Protein AF-A0A5D6W8F8-F1 (afdb_monomer_lite)

Foldseek 3Di:
DVVVVVVVCVVVVVVVVVVVVVVVQVCCVAVNQFDQDDLCVVDPQLQQKWWADLVVLWIFGDDNGGTDTDHRPPDPPDQPDPPCVDPLNVLVCVLVHPPWAWRAWDAAPVRQKIWTKTWDAPVNPPDPQWTKIFTWIAGPPPRDIDTPGIGTNRDTYMDGD

Sequence (161 aa):
MKWLQRFLLLVGGSAGAVLLVSVMYFLLFILGNADFSQAYRNIDNYEGITFINTYKHKAYKRTFWGLQEVEYPGVSLDRHELDQSDEAYELVKEKEGDAAWITCFTTSPDGKYVLYAEAISISKGASTDDDHIYYRVLNTQDGSVTTIYDGPYKCFWATWQ

pLDDT: mean 89.0, std 8.96, range [55.44, 98.31]

Structure (mmCIF, N/CA/C/O backbone):
data_AF-A0A5D6W8F8-F1
#
_entry.id   AF-A0A5D6W8F8-F1
#
loop_
_atom_site.group_PDB
_atom_site.id
_atom_site.type_symbol
_atom_site.label_atom_id
_atom_site.label_alt_id
_atom_site.label_comp_id
_atom_site.label_asym_id
_atom_site.label_entity_id
_atom_site.label_seq_id
_atom_site.pdbx_PDB_ins_code
_atom_site.Cartn_x
_atom_site.Cartn_y
_atom_site.Cartn_z
_atom_site.occupancy
_atom_site.B_iso_or_equiv
_atom_site.auth_seq_id
_atom_site.auth_comp_id
_atom_site.auth_asym_id
_atom_site.auth_atom_id
_atom_site.pdbx_PDB_model_num
ATOM 1 N N . MET A 1 1 ? 50.322 -16.925 -3.391 1.00 64.00 1 MET A N 1
ATOM 2 C CA . MET A 1 1 ? 49.852 -15.833 -4.283 1.00 64.00 1 MET A CA 1
ATOM 3 C C . MET A 1 1 ? 48.633 -16.205 -5.137 1.00 64.00 1 MET A C 1
ATOM 5 O O . MET A 1 1 ? 47.648 -15.489 -5.053 1.00 64.00 1 MET A O 1
ATOM 9 N N . LYS A 1 2 ? 48.612 -17.321 -5.891 1.00 79.00 2 LYS A N 1
ATOM 10 C CA . LYS A 1 2 ? 47.459 -17.697 -6.754 1.00 79.00 2 LYS A CA 1
ATOM 11 C C . LYS A 1 2 ? 46.115 -17.872 -6.020 1.00 79.00 2 LYS A C 1
ATOM 13 O O . LYS A 1 2 ? 45.070 -17.555 -6.574 1.00 79.00 2 LYS A O 1
ATOM 18 N N . TRP A 1 3 ? 46.134 -18.358 -4.778 1.00 77.25 3 TRP A N 1
ATOM 19 C CA . TRP A 1 3 ? 44.924 -18.522 -3.959 1.00 77.25 3 TRP A CA 1
ATOM 20 C C . TRP A 1 3 ? 44.303 -17.179 -3.536 1.00 77.25 3 TRP A C 1
ATOM 22 O O . TRP A 1 3 ? 43.091 -17.023 -3.628 1.00 77.25 3 TRP A O 1
ATOM 32 N N . LEU A 1 4 ? 45.128 -16.179 -3.202 1.00 77.06 4 LEU A N 1
ATOM 33 C CA . LEU A 1 4 ? 44.668 -14.827 -2.862 1.00 77.06 4 LEU A CA 1
ATOM 34 C C . LEU A 1 4 ? 44.000 -14.139 -4.065 1.00 77.06 4 LEU A C 1
ATOM 36 O O . LEU A 1 4 ? 42.951 -13.527 -3.923 1.00 77.06 4 LEU A O 1
ATOM 40 N N . GLN A 1 5 ? 44.558 -14.305 -5.267 1.00 79.56 5 GLN A N 1
ATOM 41 C CA . GLN A 1 5 ? 43.970 -13.777 -6.503 1.00 79.56 5 GLN A CA 1
ATOM 42 C C . GLN A 1 5 ? 42.610 -14.421 -6.822 1.00 79.56 5 GLN A C 1
ATOM 44 O O . GLN A 1 5 ? 41.671 -13.722 -7.190 1.00 79.56 5 GLN A O 1
ATOM 49 N N . ARG A 1 6 ? 42.480 -15.745 -6.652 1.00 83.19 6 ARG A N 1
ATOM 50 C CA . ARG A 1 6 ? 41.200 -16.456 -6.826 1.00 83.19 6 ARG A CA 1
ATOM 51 C C . ARG A 1 6 ? 40.161 -16.023 -5.792 1.00 83.19 6 ARG A C 1
ATOM 53 O O . ARG A 1 6 ? 39.002 -15.853 -6.146 1.00 83.19 6 ARG A O 1
ATOM 60 N N . PHE A 1 7 ? 40.583 -15.812 -4.546 1.00 78.31 7 PHE A N 1
ATOM 61 C CA . PHE A 1 7 ? 39.720 -15.311 -3.481 1.00 78.31 7 PHE A CA 1
ATOM 62 C C . PHE A 1 7 ? 39.226 -13.886 -3.772 1.00 78.31 7 PHE A C 1
ATOM 64 O O . PHE A 1 7 ? 38.027 -13.639 -3.725 1.00 78.31 7 PHE A O 1
ATOM 71 N N . LEU A 1 8 ? 40.117 -12.972 -4.171 1.00 77.12 8 LEU A N 1
ATOM 72 C CA . LEU A 1 8 ? 39.755 -11.595 -4.528 1.00 77.12 8 LEU A CA 1
ATOM 73 C C . LEU A 1 8 ? 38.820 -11.523 -5.745 1.00 77.12 8 LEU A C 1
ATOM 75 O O . LEU A 1 8 ? 37.883 -10.731 -5.738 1.00 77.12 8 LEU A O 1
ATOM 79 N N . LEU A 1 9 ? 39.027 -12.367 -6.761 1.00 78.19 9 LEU A N 1
ATOM 80 C CA . LEU A 1 9 ? 38.120 -12.466 -7.912 1.00 78.19 9 LEU A CA 1
ATOM 81 C C . LEU A 1 9 ? 36.739 -13.004 -7.521 1.00 78.19 9 LEU A C 1
ATOM 83 O O . LEU A 1 9 ? 35.738 -12.532 -8.048 1.00 78.19 9 LEU A O 1
ATOM 87 N N . LEU A 1 10 ? 36.672 -13.963 -6.595 1.00 81.88 10 LEU A N 1
ATOM 88 C CA . LEU A 1 10 ? 35.407 -14.515 -6.115 1.00 81.88 10 LEU A CA 1
ATOM 89 C C . LEU A 1 10 ? 34.635 -13.497 -5.270 1.00 81.88 10 LEU A C 1
ATOM 91 O O . LEU A 1 10 ? 33.449 -13.290 -5.507 1.00 81.88 10 LEU A O 1
ATOM 95 N N . VAL A 1 11 ? 35.316 -12.804 -4.352 1.00 80.56 11 VAL A N 1
ATOM 96 C CA . VAL A 1 11 ? 34.720 -11.730 -3.543 1.00 80.56 11 VAL A CA 1
ATOM 97 C C . VAL A 1 11 ? 34.268 -10.572 -4.437 1.00 80.56 11 VAL A C 1
ATOM 99 O O . VAL A 1 11 ? 33.113 -10.156 -4.356 1.00 80.56 11 VAL A O 1
ATOM 102 N N . GLY A 1 12 ? 35.122 -10.107 -5.352 1.00 80.25 12 GLY A N 1
ATOM 103 C CA . GLY A 1 12 ? 34.769 -9.066 -6.321 1.00 80.25 12 GLY A CA 1
ATOM 104 C C . GLY A 1 12 ? 33.612 -9.477 -7.237 1.00 80.25 12 GLY A C 1
ATOM 105 O O . GLY A 1 12 ? 32.702 -8.686 -7.469 1.00 80.25 12 GLY A O 1
ATOM 106 N N . GLY A 1 13 ? 33.592 -10.735 -7.685 1.00 85.00 13 GLY A N 1
ATOM 107 C CA . GLY A 1 13 ? 32.495 -11.304 -8.468 1.00 85.00 13 GLY A CA 1
ATOM 108 C C . GLY A 1 13 ? 31.178 -11.347 -7.692 1.00 85.00 13 GLY A C 1
ATOM 109 O O . GLY A 1 13 ? 30.151 -10.921 -8.213 1.00 85.00 13 GLY A O 1
ATOM 110 N N . SER A 1 14 ? 31.203 -11.787 -6.429 1.00 86.88 14 SER A N 1
ATOM 111 C CA . SER A 1 14 ? 30.013 -11.793 -5.568 1.00 86.88 14 SER A CA 1
ATOM 112 C C . SER A 1 14 ? 29.495 -10.386 -5.272 1.00 86.88 14 SER A C 1
ATOM 114 O O . SER A 1 14 ? 28.293 -10.157 -5.360 1.00 86.88 14 SER A O 1
ATOM 116 N N . ALA A 1 15 ? 30.382 -9.422 -5.007 1.00 88.50 15 ALA A N 1
ATOM 117 C CA . ALA A 1 15 ? 29.995 -8.032 -4.790 1.00 88.50 15 ALA A CA 1
ATOM 118 C C . ALA A 1 15 ? 29.365 -7.420 -6.052 1.00 88.50 15 ALA A C 1
ATOM 120 O O . ALA A 1 15 ? 28.332 -6.758 -5.967 1.00 88.50 15 ALA A O 1
ATOM 121 N N . GLY A 1 16 ? 29.938 -7.698 -7.229 1.00 91.12 16 GLY A N 1
ATOM 122 C CA . GLY A 1 16 ? 29.370 -7.285 -8.512 1.00 91.12 16 GLY A CA 1
ATOM 123 C C . GLY A 1 16 ? 27.991 -7.896 -8.772 1.00 91.12 16 GLY A C 1
ATOM 124 O O . GLY A 1 16 ? 27.076 -7.187 -9.182 1.00 91.12 16 GLY A O 1
ATOM 125 N N . ALA A 1 17 ? 27.809 -9.185 -8.475 1.00 92.56 17 ALA A N 1
ATOM 126 C CA . ALA A 1 17 ? 26.518 -9.856 -8.615 1.00 92.56 17 ALA A CA 1
ATOM 127 C C . ALA A 1 17 ? 25.454 -9.269 -7.674 1.00 92.56 17 ALA A C 1
ATOM 129 O O . ALA A 1 17 ? 24.343 -8.990 -8.117 1.00 92.56 17 ALA A O 1
ATOM 130 N N . VAL A 1 18 ? 25.798 -9.024 -6.404 1.00 93.56 18 VAL A N 1
ATOM 131 C CA . VAL A 1 18 ? 24.891 -8.377 -5.441 1.00 93.56 18 VAL A CA 1
ATOM 132 C C . VAL A 1 18 ? 24.496 -6.988 -5.930 1.00 93.56 18 VAL A C 1
ATOM 134 O O . VAL A 1 18 ? 23.314 -6.666 -5.933 1.00 93.56 18 VAL A O 1
ATOM 137 N N . LEU A 1 19 ? 25.451 -6.184 -6.406 1.00 93.12 19 LEU A N 1
ATOM 138 C CA . LEU A 1 19 ? 25.158 -4.849 -6.924 1.00 93.12 19 LEU A CA 1
ATOM 139 C C . LEU A 1 19 ? 24.223 -4.898 -8.141 1.00 93.12 19 LEU A C 1
ATOM 141 O O . LEU A 1 19 ? 23.260 -4.138 -8.195 1.00 93.12 19 LEU A O 1
ATOM 145 N N . LEU A 1 20 ? 24.458 -5.814 -9.083 1.00 94.19 20 LEU A N 1
ATOM 146 C CA . LEU A 1 20 ? 23.585 -5.996 -10.246 1.00 94.19 20 LEU A CA 1
ATOM 147 C C . LEU A 1 20 ? 22.166 -6.405 -9.842 1.00 94.19 20 LEU A C 1
ATOM 149 O O . LEU A 1 20 ? 21.203 -5.831 -10.347 1.00 94.19 20 LEU A O 1
ATOM 153 N N . VAL A 1 21 ? 22.028 -7.353 -8.912 1.00 92.12 21 VAL A N 1
ATOM 154 C CA . VAL A 1 21 ? 20.720 -7.783 -8.398 1.00 92.12 21 VAL A CA 1
ATOM 155 C C . VAL A 1 21 ? 20.016 -6.635 -7.675 1.00 92.12 21 VAL A C 1
ATOM 157 O O . VAL A 1 21 ? 18.833 -6.416 -7.917 1.00 92.12 21 VAL A O 1
ATOM 160 N N . SER A 1 22 ? 20.728 -5.858 -6.858 1.00 90.25 22 SER A N 1
ATOM 161 C CA . SER A 1 22 ? 20.166 -4.705 -6.146 1.00 90.25 22 SER A CA 1
ATOM 162 C C . SER A 1 22 ? 19.705 -3.597 -7.093 1.00 90.25 22 SER A C 1
ATOM 164 O O . SER A 1 22 ? 18.619 -3.054 -6.909 1.00 90.25 22 SER A O 1
ATOM 166 N N . VAL A 1 23 ? 20.484 -3.278 -8.133 1.00 92.94 23 VAL A N 1
ATOM 167 C CA . VAL A 1 23 ? 20.088 -2.293 -9.155 1.00 92.94 23 VAL A CA 1
ATOM 168 C C . VAL A 1 23 ? 18.884 -2.796 -9.944 1.00 92.94 23 VAL A C 1
ATOM 170 O O . VAL A 1 23 ? 17.935 -2.047 -10.158 1.00 92.94 23 VAL A O 1
ATOM 173 N N . MET A 1 24 ? 18.883 -4.070 -10.341 1.00 92.38 24 MET A N 1
ATOM 174 C CA . MET A 1 24 ? 17.750 -4.672 -11.042 1.00 92.38 24 MET A CA 1
ATOM 175 C C . MET A 1 24 ? 16.485 -4.654 -10.178 1.00 92.38 24 MET A C 1
ATOM 177 O O . MET A 1 24 ? 15.424 -4.273 -10.665 1.00 92.38 24 MET A O 1
ATOM 181 N N . TYR A 1 25 ? 16.598 -5.000 -8.894 1.00 88.38 25 TYR A N 1
ATOM 182 C CA . TYR A 1 25 ? 15.496 -4.913 -7.938 1.00 88.38 25 TYR A CA 1
ATOM 183 C C . TYR A 1 25 ? 14.973 -3.481 -7.810 1.00 88.38 25 TYR A C 1
ATOM 185 O O . TYR A 1 25 ? 13.774 -3.259 -7.950 1.00 88.38 25 TYR A O 1
ATOM 193 N N . PHE A 1 26 ? 15.864 -2.505 -7.620 1.00 87.38 26 PHE A N 1
ATOM 194 C CA . PHE A 1 26 ? 15.491 -1.096 -7.530 1.00 87.38 26 PHE A CA 1
ATOM 195 C C . PHE A 1 26 ? 14.737 -0.626 -8.781 1.00 87.38 26 PHE A C 1
ATOM 197 O O . PHE A 1 26 ? 13.693 0.010 -8.671 1.00 87.38 26 PHE A O 1
ATOM 204 N N . LEU A 1 27 ? 15.198 -0.998 -9.978 1.00 89.06 27 LEU A N 1
ATOM 205 C CA . LEU A 1 27 ? 14.502 -0.664 -11.222 1.00 89.06 27 LEU A CA 1
ATOM 206 C C . LEU A 1 27 ? 13.115 -1.315 -11.307 1.00 89.06 27 LEU A C 1
ATOM 208 O O . LEU A 1 27 ? 12.165 -0.655 -11.722 1.00 89.06 27 LEU A O 1
ATOM 212 N N . LEU A 1 28 ? 12.973 -2.578 -10.891 1.00 88.06 28 LEU A N 1
ATOM 213 C CA . LEU A 1 28 ? 11.680 -3.272 -10.855 1.00 88.06 28 LEU A CA 1
ATOM 214 C C . LEU A 1 28 ? 10.716 -2.681 -9.814 1.00 88.06 28 LEU A C 1
ATOM 216 O O . LEU A 1 28 ? 9.509 -2.655 -10.055 1.00 88.06 28 LEU A O 1
ATOM 220 N N . PHE A 1 29 ? 11.236 -2.190 -8.691 1.00 84.69 29 PHE A N 1
ATOM 221 C CA . PHE A 1 29 ? 10.465 -1.508 -7.652 1.00 84.69 29 PHE A CA 1
ATOM 222 C C . PHE A 1 29 ? 9.965 -0.134 -8.128 1.00 84.69 29 PHE A C 1
ATOM 224 O O . PHE A 1 29 ? 8.776 0.159 -8.037 1.00 84.69 29 PHE A O 1
ATOM 231 N N . ILE A 1 30 ? 10.849 0.691 -8.705 1.00 81.69 30 ILE A N 1
ATOM 232 C CA . ILE A 1 30 ? 10.505 2.046 -9.168 1.00 81.69 30 ILE A CA 1
ATOM 233 C C . ILE A 1 30 ? 9.620 2.007 -10.424 1.00 81.69 30 ILE A C 1
ATOM 235 O O . ILE A 1 30 ? 8.532 2.591 -10.460 1.00 81.69 30 ILE A O 1
ATOM 239 N N . LEU A 1 31 ? 10.084 1.328 -11.478 1.00 83.94 31 LEU A N 1
ATOM 240 C CA . LEU A 1 31 ? 9.428 1.340 -12.792 1.00 83.94 31 LEU A CA 1
ATOM 241 C C . LEU A 1 31 ? 8.260 0.355 -12.863 1.00 83.94 31 LEU A C 1
ATOM 243 O O . LEU A 1 31 ? 7.275 0.611 -13.556 1.00 83.94 31 LEU A O 1
ATOM 247 N N . GLY A 1 32 ? 8.376 -0.767 -12.155 1.00 85.25 32 GLY A N 1
ATOM 248 C CA . GLY A 1 32 ? 7.321 -1.763 -12.018 1.00 85.25 32 GLY A CA 1
ATOM 249 C C . GLY A 1 32 ? 6.512 -1.551 -10.746 1.00 85.25 32 GLY A C 1
ATOM 250 O O . GLY A 1 32 ? 6.436 -0.450 -10.216 1.00 85.25 32 GLY A O 1
ATOM 251 N N . ASN A 1 33 ? 5.888 -2.617 -10.261 1.00 89.62 33 ASN A N 1
ATOM 252 C CA . ASN A 1 33 ? 5.241 -2.631 -8.951 1.00 89.62 33 ASN A CA 1
ATOM 253 C C . ASN A 1 33 ? 5.776 -3.795 -8.110 1.00 89.62 33 ASN A C 1
ATOM 255 O O . ASN A 1 33 ? 5.005 -4.427 -7.389 1.00 89.62 33 ASN A O 1
ATOM 259 N N . ALA A 1 34 ? 7.058 -4.133 -8.286 1.00 91.19 34 ALA A N 1
ATOM 260 C CA . ALA A 1 34 ? 7.655 -5.282 -7.627 1.00 91.19 34 ALA A CA 1
ATOM 261 C C . ALA A 1 34 ? 7.775 -5.031 -6.125 1.00 91.19 34 ALA A C 1
ATOM 263 O O . ALA A 1 34 ? 8.387 -4.053 -5.720 1.00 91.19 34 ALA A O 1
ATOM 264 N N . ASP A 1 35 ? 7.212 -5.919 -5.316 1.00 91.56 35 ASP A N 1
ATOM 265 C CA . ASP A 1 35 ? 7.313 -5.873 -3.860 1.00 91.56 35 ASP A CA 1
ATOM 266 C C . ASP A 1 35 ? 7.166 -7.298 -3.313 1.00 91.56 35 ASP A C 1
ATOM 268 O O . ASP A 1 35 ? 6.115 -7.934 -3.442 1.00 91.56 35 ASP A O 1
ATOM 272 N N . PHE A 1 36 ? 8.249 -7.791 -2.713 1.00 91.50 36 PHE A N 1
ATOM 273 C CA . PHE A 1 36 ? 8.359 -9.145 -2.172 1.00 91.50 36 PHE A CA 1
ATOM 274 C C . PHE A 1 36 ? 7.948 -9.257 -0.707 1.00 91.50 36 PHE A C 1
ATOM 276 O O . PHE A 1 36 ? 7.989 -10.363 -0.155 1.00 91.50 36 PHE A O 1
ATOM 283 N N . SER A 1 37 ? 7.558 -8.151 -0.067 1.00 92.44 37 SER A N 1
ATOM 284 C CA . SER A 1 37 ?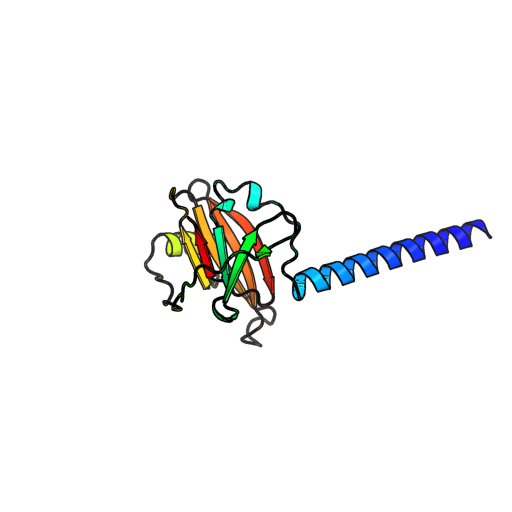 6.977 -8.186 1.269 1.00 92.44 37 SER A CA 1
ATOM 285 C C . SER A 1 37 ? 5.766 -9.123 1.284 1.00 92.44 37 SER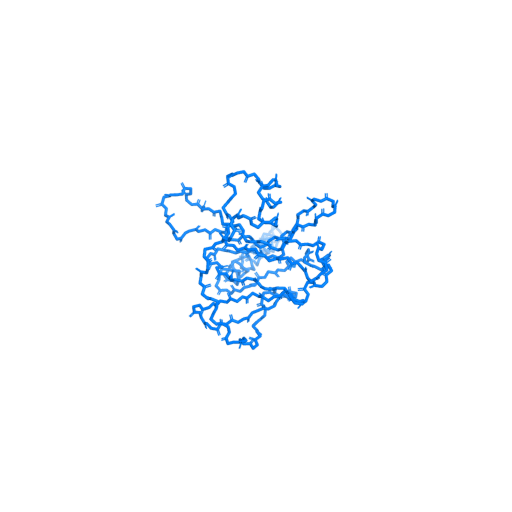 A C 1
ATOM 287 O O . SER A 1 37 ? 5.055 -9.265 0.292 1.00 92.44 37 SER A O 1
ATOM 289 N N . GLN A 1 38 ? 5.560 -9.831 2.396 1.00 94.06 38 GLN A N 1
ATOM 290 C CA . GLN A 1 38 ? 4.446 -10.781 2.551 1.00 94.06 38 GLN A CA 1
ATOM 291 C C . GLN A 1 38 ? 3.558 -10.446 3.753 1.00 94.06 38 GLN A C 1
ATOM 293 O O . GLN A 1 38 ? 2.683 -11.236 4.096 1.00 94.06 38 GLN A O 1
ATOM 298 N N . ALA A 1 39 ? 3.769 -9.293 4.399 1.00 95.62 39 ALA A N 1
ATOM 299 C CA . ALA A 1 39 ? 3.020 -8.896 5.591 1.00 95.62 39 ALA A CA 1
ATOM 300 C C . ALA A 1 39 ? 1.506 -8.803 5.324 1.00 95.62 39 ALA A C 1
ATOM 302 O O . ALA A 1 39 ? 0.708 -9.122 6.200 1.00 95.62 39 ALA A O 1
ATOM 303 N N . TYR A 1 40 ? 1.122 -8.483 4.082 1.00 95.81 40 TYR A N 1
ATOM 304 C CA . TYR A 1 40 ? -0.267 -8.459 3.621 1.00 95.81 40 TYR A CA 1
ATOM 305 C C . TYR A 1 40 ? -1.021 -9.780 3.838 1.00 95.81 40 TYR A C 1
ATOM 307 O O . TYR A 1 40 ? -2.237 -9.763 3.972 1.00 95.81 40 TYR A O 1
ATOM 315 N N . ARG A 1 41 ? -0.325 -10.924 3.905 1.00 96.25 41 ARG A N 1
ATOM 316 C CA . ARG A 1 41 ? -0.957 -12.239 4.106 1.00 96.25 41 ARG A CA 1
ATOM 317 C C . ARG A 1 41 ? -1.531 -12.435 5.506 1.00 96.25 41 ARG A C 1
ATOM 319 O O . ARG A 1 41 ? -2.303 -13.363 5.704 1.00 96.25 41 ARG A O 1
ATOM 326 N N . ASN A 1 42 ? -1.135 -11.596 6.462 1.00 95.69 42 ASN A N 1
ATOM 327 C CA . ASN A 1 42 ? -1.675 -11.619 7.821 1.00 95.69 42 ASN A CA 1
ATOM 328 C C . ASN A 1 42 ? -2.981 -10.821 7.944 1.00 95.69 42 ASN A C 1
ATOM 330 O O . ASN A 1 42 ? -3.532 -10.731 9.036 1.00 95.69 42 ASN A O 1
ATOM 334 N N . ILE A 1 43 ? -3.439 -10.201 6.854 1.00 97.31 43 ILE A N 1
ATOM 335 C CA . ILE A 1 43 ? -4.681 -9.444 6.819 1.00 97.31 43 ILE A CA 1
ATOM 336 C C . ILE A 1 43 ? -5.777 -10.352 6.269 1.00 97.31 43 ILE A C 1
ATOM 338 O O . ILE A 1 43 ? -5.696 -10.812 5.125 1.00 97.31 43 ILE A O 1
ATOM 342 N N . ASP A 1 44 ? -6.803 -10.611 7.076 1.00 96.44 44 ASP A N 1
ATOM 343 C CA . ASP A 1 44 ? -7.961 -11.380 6.627 1.00 96.44 44 ASP A CA 1
ATOM 344 C C . ASP A 1 44 ? -8.617 -10.681 5.430 1.00 96.44 44 ASP A C 1
ATOM 346 O O . ASP A 1 44 ? -8.752 -9.461 5.402 1.00 96.44 44 ASP A O 1
ATOM 350 N N . ASN A 1 45 ? -9.026 -11.455 4.423 1.00 96.19 45 ASN A N 1
ATOM 351 C CA . ASN A 1 45 ? -9.611 -10.938 3.182 1.00 96.19 45 ASN A CA 1
ATOM 352 C C . ASN A 1 45 ? -8.724 -9.919 2.424 1.00 96.19 45 ASN A C 1
ATOM 354 O O . ASN A 1 45 ? -9.245 -9.077 1.691 1.00 96.19 45 ASN A O 1
ATOM 358 N N . TYR A 1 46 ? -7.387 -9.982 2.530 1.00 96.75 46 TYR A N 1
ATOM 359 C CA . TYR A 1 46 ? -6.510 -9.108 1.726 1.00 96.75 46 TYR A CA 1
ATOM 360 C C . TYR A 1 46 ? -6.735 -9.269 0.209 1.00 96.75 46 TYR A C 1
ATOM 362 O O . TYR A 1 46 ? -6.488 -8.345 -0.562 1.00 96.75 46 TYR A O 1
ATOM 370 N N . GLU A 1 47 ? -7.210 -10.437 -0.239 1.00 96.69 47 GLU A N 1
ATOM 371 C CA . GLU A 1 47 ? -7.536 -10.724 -1.643 1.00 96.69 47 GLU A CA 1
ATOM 372 C C . GLU A 1 47 ? -8.699 -9.875 -2.173 1.00 96.69 47 GLU A C 1
ATOM 374 O O . GLU A 1 47 ? -8.811 -9.673 -3.389 1.00 96.69 47 GLU A O 1
ATOM 379 N N . GLY A 1 48 ? -9.545 -9.364 -1.274 1.00 96.69 48 GLY A N 1
ATOM 380 C CA . GLY A 1 48 ? -10.611 -8.409 -1.561 1.00 96.69 48 GLY A CA 1
ATOM 381 C C . GLY A 1 48 ? -10.108 -7.001 -1.888 1.00 96.69 48 GLY A C 1
ATOM 382 O O . GLY A 1 48 ? -10.852 -6.191 -2.445 1.00 96.69 48 GLY A O 1
ATOM 383 N N . ILE A 1 49 ? -8.836 -6.702 -1.601 1.00 97.00 49 ILE A N 1
ATOM 384 C CA . ILE A 1 49 ? -8.241 -5.388 -1.846 1.00 97.00 49 ILE A CA 1
ATOM 385 C C . ILE A 1 49 ? -7.872 -5.241 -3.324 1.00 97.00 49 ILE A C 1
ATOM 387 O O . ILE A 1 49 ? -7.151 -6.063 -3.899 1.00 97.00 49 ILE A O 1
ATOM 391 N N . THR A 1 50 ? -8.325 -4.147 -3.934 1.00 95.81 50 THR A N 1
ATOM 392 C CA . THR A 1 50 ? -7.977 -3.771 -5.309 1.00 95.81 50 THR A CA 1
ATOM 393 C C . THR A 1 50 ? -7.377 -2.372 -5.340 1.00 95.81 50 THR A C 1
ATOM 395 O O . THR A 1 50 ? -7.970 -1.423 -4.835 1.00 95.81 50 THR A O 1
ATOM 398 N N . PHE A 1 51 ? -6.207 -2.248 -5.967 1.00 94.56 51 PHE A N 1
ATOM 399 C CA . PHE A 1 51 ? -5.498 -0.989 -6.182 1.00 94.56 51 PHE A CA 1
ATOM 400 C C . PHE A 1 51 ? -5.828 -0.473 -7.578 1.00 94.56 51 PHE A C 1
ATOM 402 O O . PHE A 1 51 ? -5.585 -1.156 -8.570 1.00 94.56 51 PHE A O 1
ATOM 409 N N . ILE A 1 52 ? -6.372 0.730 -7.679 1.00 92.44 52 ILE A N 1
ATOM 410 C CA . ILE A 1 52 ? -6.922 1.290 -8.908 1.00 92.44 52 ILE A CA 1
ATOM 411 C C . ILE A 1 52 ? -6.125 2.532 -9.292 1.00 92.44 52 ILE A C 1
ATOM 413 O O . ILE A 1 52 ? -6.083 3.525 -8.570 1.00 92.44 52 ILE A O 1
ATOM 417 N N . ASN A 1 53 ? -5.511 2.498 -10.472 1.00 90.19 53 ASN A N 1
ATOM 418 C CA . ASN A 1 53 ? -4.937 3.672 -11.110 1.00 90.19 53 ASN A CA 1
ATOM 419 C C . ASN A 1 53 ? -5.937 4.211 -12.137 1.00 90.19 53 ASN A C 1
ATOM 421 O O . ASN A 1 53 ? -6.010 3.712 -13.262 1.00 90.19 53 ASN A O 1
ATOM 425 N N . THR A 1 54 ? -6.708 5.223 -11.745 1.00 85.06 54 THR A N 1
ATOM 426 C CA . THR A 1 54 ? -7.735 5.829 -12.606 1.00 85.06 54 THR A CA 1
ATOM 427 C C . THR A 1 54 ? -7.132 6.515 -13.827 1.00 85.06 54 THR A C 1
ATOM 429 O O . THR A 1 54 ? -7.670 6.380 -14.918 1.00 85.06 54 THR A O 1
ATOM 432 N N . TYR A 1 55 ? -5.973 7.165 -13.679 1.00 85.00 55 TYR A N 1
ATOM 433 C CA . TYR A 1 55 ? -5.286 7.850 -14.778 1.00 85.00 55 TYR A CA 1
ATOM 434 C C . TYR A 1 55 ? -4.827 6.894 -15.888 1.00 85.00 55 TYR A C 1
ATOM 436 O O . TYR A 1 55 ? -4.920 7.208 -17.070 1.00 85.00 55 TYR A O 1
ATOM 444 N N . LYS A 1 56 ? -4.323 5.712 -15.516 1.00 88.69 56 LYS A N 1
ATOM 445 C CA . LYS A 1 56 ? -3.855 4.694 -16.468 1.00 88.69 56 LYS A CA 1
ATOM 446 C C . LYS A 1 56 ? -4.945 3.698 -16.870 1.00 88.69 56 LYS A C 1
ATOM 448 O O . LYS A 1 56 ? -4.649 2.827 -17.681 1.00 88.69 56 LYS A O 1
ATOM 453 N N . HIS A 1 57 ? -6.147 3.793 -16.296 1.00 89.94 57 HIS A N 1
ATOM 454 C CA . HIS A 1 57 ? -7.219 2.799 -16.428 1.00 89.94 57 HIS A CA 1
ATOM 455 C C . HIS A 1 57 ? -6.742 1.368 -16.141 1.00 89.94 57 HIS A C 1
ATOM 457 O O . HIS A 1 57 ? -6.982 0.442 -16.913 1.00 89.94 57 HIS A O 1
ATOM 463 N N . LYS A 1 58 ? -6.016 1.197 -15.031 1.00 93.06 58 LYS A N 1
ATOM 464 C CA . LYS A 1 58 ? -5.475 -0.100 -14.603 1.00 93.06 58 LYS A CA 1
ATOM 465 C C . LYS A 1 58 ? -5.897 -0.427 -13.185 1.00 93.06 58 LYS A C 1
ATOM 467 O O . LYS A 1 58 ? -5.970 0.464 -12.342 1.00 93.06 58 LYS A O 1
ATOM 472 N N . ALA A 1 59 ? -6.117 -1.706 -12.919 1.00 94.62 59 ALA A N 1
ATOM 473 C CA . ALA A 1 59 ? -6.366 -2.230 -11.586 1.00 94.62 59 ALA A CA 1
ATOM 474 C C . ALA A 1 59 ? -5.335 -3.303 -11.248 1.00 94.62 59 ALA A C 1
ATOM 476 O O . ALA A 1 59 ? -4.786 -3.949 -12.141 1.00 94.62 59 ALA A O 1
ATOM 477 N N . TYR A 1 60 ? -5.064 -3.488 -9.961 1.00 96.06 60 TYR A N 1
ATOM 478 C CA . TYR A 1 60 ? -4.074 -4.439 -9.490 1.00 96.06 60 TYR A CA 1
ATOM 479 C C . TYR A 1 60 ? -4.493 -5.113 -8.188 1.00 96.06 60 TYR A C 1
ATOM 481 O O . TYR A 1 60 ? -5.206 -4.530 -7.373 1.00 96.06 60 TYR A O 1
ATOM 489 N N . LYS A 1 61 ? -3.964 -6.316 -7.958 1.00 96.69 61 LYS A N 1
ATOM 490 C CA . LYS A 1 61 ? -4.042 -7.030 -6.677 1.00 96.69 61 LYS A CA 1
ATOM 491 C C . LYS A 1 61 ? -2.653 -7.371 -6.152 1.00 96.69 61 LYS A C 1
ATOM 493 O O . LYS A 1 61 ? -1.716 -7.541 -6.939 1.00 96.69 61 LYS A O 1
ATOM 498 N N . ARG A 1 62 ? -2.497 -7.482 -4.826 1.00 96.31 62 ARG A N 1
ATOM 499 C CA . ARG A 1 62 ? -1.228 -7.947 -4.241 1.00 96.31 62 ARG A CA 1
ATOM 500 C C . ARG A 1 62 ? -1.019 -9.432 -4.500 1.00 96.31 62 ARG A C 1
ATOM 502 O O . ARG A 1 62 ? -1.925 -10.245 -4.378 1.00 96.31 62 ARG A O 1
ATOM 509 N N . THR A 1 63 ? 0.222 -9.759 -4.836 1.00 95.25 63 THR A N 1
ATOM 510 C CA . THR A 1 63 ? 0.726 -11.115 -5.040 1.00 95.25 63 THR A CA 1
ATOM 511 C C . THR A 1 63 ? 2.122 -11.251 -4.440 1.00 95.25 63 THR A C 1
ATOM 513 O O . THR A 1 63 ? 2.712 -10.282 -3.957 1.00 95.25 63 THR A O 1
ATOM 516 N N . PHE A 1 64 ? 2.716 -12.440 -4.538 1.00 93.81 64 PHE A N 1
ATOM 517 C CA . PHE A 1 64 ? 4.107 -12.642 -4.136 1.00 93.81 64 PHE A CA 1
ATOM 518 C C . PHE A 1 64 ? 5.096 -11.688 -4.837 1.00 93.81 64 PHE A C 1
ATOM 520 O O . PHE A 1 64 ? 6.080 -11.291 -4.224 1.00 93.81 64 PHE A O 1
ATOM 527 N N . TRP A 1 65 ? 4.828 -11.313 -6.092 1.00 92.62 65 TRP A N 1
ATOM 528 C CA . TRP A 1 65 ? 5.738 -10.521 -6.928 1.00 92.62 65 TRP A CA 1
ATOM 529 C C . TRP A 1 65 ? 5.545 -9.011 -6.811 1.00 92.62 65 TRP A C 1
ATOM 531 O O . TRP A 1 65 ? 6.240 -8.269 -7.497 1.00 92.62 65 TRP A O 1
ATOM 541 N N . GLY A 1 66 ? 4.594 -8.547 -6.005 1.00 94.12 66 GLY A N 1
ATOM 542 C CA . GLY A 1 66 ? 4.156 -7.156 -6.027 1.00 94.12 66 GLY A CA 1
ATOM 543 C C . GLY A 1 66 ? 2.707 -7.017 -6.483 1.00 94.12 66 GLY A C 1
ATOM 544 O O . GLY A 1 66 ? 1.874 -7.909 -6.271 1.00 94.12 66 GLY A O 1
ATOM 545 N N . LEU A 1 67 ? 2.381 -5.892 -7.106 1.00 95.12 67 LEU A N 1
ATOM 546 C CA . LEU A 1 67 ? 1.059 -5.696 -7.693 1.00 95.12 67 LEU A CA 1
ATOM 547 C C . LEU A 1 67 ? 0.975 -6.356 -9.072 1.00 95.12 67 LEU A C 1
ATOM 549 O O . LEU A 1 67 ? 1.729 -6.009 -9.982 1.00 95.12 67 LEU A O 1
ATOM 553 N N . GLN A 1 68 ? 0.028 -7.278 -9.229 1.00 95.56 68 GLN A N 1
ATOM 554 C CA . GLN A 1 68 ? -0.310 -7.888 -10.511 1.00 95.56 68 GLN A CA 1
ATOM 555 C C . GLN A 1 68 ? -1.530 -7.191 -11.104 1.00 95.56 68 GLN A C 1
ATOM 557 O O . GLN A 1 68 ? -2.521 -6.992 -10.407 1.00 95.56 68 GLN A O 1
ATOM 562 N N . GLU A 1 69 ? -1.447 -6.830 -12.384 1.00 95.81 69 GLU A N 1
ATOM 563 C CA . GLU A 1 69 ? -2.552 -6.212 -13.119 1.00 95.81 69 GLU A CA 1
ATOM 564 C C . GLU A 1 69 ? -3.734 -7.184 -13.248 1.00 95.81 69 GLU A C 1
ATOM 566 O O . GLU A 1 69 ? -3.549 -8.373 -13.517 1.00 95.81 69 GLU A O 1
ATOM 571 N N . VAL A 1 70 ? -4.940 -6.665 -13.043 1.00 96.12 70 VAL A N 1
ATOM 572 C CA . VAL A 1 70 ? -6.217 -7.366 -13.209 1.00 96.12 70 VAL A CA 1
ATOM 573 C C . VAL A 1 70 ? -7.136 -6.548 -14.112 1.00 96.12 70 VAL A C 1
ATOM 575 O O . VAL A 1 70 ? -6.824 -5.406 -14.460 1.00 96.12 70 VAL A O 1
ATOM 578 N N . GLU A 1 71 ? -8.272 -7.128 -14.499 1.00 95.06 71 GLU A N 1
ATOM 579 C CA . GLU A 1 71 ? -9.278 -6.416 -15.281 1.00 95.06 71 GLU A CA 1
ATOM 580 C C . GLU A 1 71 ? -9.706 -5.128 -14.567 1.00 95.06 71 GLU A C 1
ATOM 582 O O . GLU A 1 71 ? -10.039 -5.125 -13.379 1.00 95.06 71 GLU A O 1
ATOM 587 N N . TYR A 1 72 ? -9.646 -4.014 -15.294 1.00 92.44 72 TYR A N 1
ATOM 588 C CA . TYR A 1 72 ? -10.038 -2.720 -14.763 1.00 92.44 72 TYR A CA 1
ATOM 589 C C . TYR A 1 72 ? -11.567 -2.664 -14.651 1.00 92.44 72 TYR A C 1
ATOM 591 O O . TYR A 1 72 ? -12.247 -2.802 -15.667 1.00 92.44 72 TYR A O 1
ATOM 599 N N . PRO A 1 73 ? -12.133 -2.401 -13.460 1.00 85.56 73 PRO A N 1
ATOM 600 C CA . PRO A 1 73 ? -13.575 -2.501 -13.232 1.00 85.56 73 PRO A CA 1
ATOM 601 C C . PRO A 1 73 ? -14.391 -1.356 -13.861 1.00 85.56 73 PRO A C 1
ATOM 603 O O . PRO A 1 73 ? -15.580 -1.229 -13.589 1.00 85.56 73 PRO A O 1
ATOM 606 N N . GLY A 1 74 ? -13.774 -0.481 -14.666 1.00 79.94 74 GLY A N 1
ATOM 607 C CA . GLY A 1 74 ? -14.464 0.634 -15.324 1.00 79.94 74 GLY A CA 1
ATOM 608 C C . GLY A 1 74 ? -14.899 1.755 -14.378 1.00 79.94 74 GLY A C 1
ATOM 609 O O . GLY A 1 74 ? -15.649 2.639 -14.782 1.00 79.94 74 GLY A O 1
ATOM 610 N N . VAL A 1 75 ? -14.441 1.738 -13.124 1.00 70.19 75 VAL A N 1
ATOM 611 C CA . VAL A 1 75 ? -14.846 2.725 -12.121 1.00 70.19 75 VAL A CA 1
ATOM 612 C C . VAL A 1 75 ? -14.084 4.028 -12.359 1.00 70.19 75 VAL A C 1
ATOM 614 O O . VAL A 1 75 ? -12.872 4.107 -12.121 1.00 70.19 75 VAL A O 1
ATOM 617 N N . SER A 1 76 ? -14.796 5.068 -12.796 1.00 63.56 76 SER A N 1
ATOM 618 C CA . SER A 1 76 ? -14.354 6.446 -12.601 1.00 63.56 76 SER A CA 1
ATOM 619 C C . SER A 1 76 ? -14.551 6.770 -11.125 1.00 63.56 76 SER A C 1
ATOM 621 O O . SER A 1 76 ? -15.627 7.193 -10.708 1.00 63.56 76 SER A O 1
ATOM 623 N N . LEU A 1 77 ? -13.532 6.499 -10.311 1.00 61.88 77 LEU A N 1
ATOM 624 C CA . LEU A 1 77 ? -13.490 7.104 -8.989 1.00 61.88 77 LEU A CA 1
ATOM 625 C C . LEU A 1 77 ? -13.259 8.589 -9.236 1.00 61.88 77 LEU A C 1
ATOM 627 O O . LEU A 1 77 ? -12.135 9.003 -9.540 1.00 61.88 77 LEU A O 1
ATOM 631 N N . ASP A 1 78 ? -14.343 9.365 -9.187 1.00 56.06 78 ASP A N 1
ATOM 632 C CA . ASP A 1 78 ? -14.207 10.795 -8.984 1.00 56.06 78 ASP A CA 1
ATOM 633 C C . ASP A 1 78 ? -13.406 10.961 -7.703 1.00 56.06 78 ASP A C 1
ATOM 635 O O . ASP A 1 78 ? -13.608 10.232 -6.726 1.00 56.06 78 ASP A O 1
ATOM 639 N N . ARG A 1 79 ? -12.426 11.861 -7.748 1.00 56.03 79 ARG A N 1
ATOM 640 C CA . ARG A 1 79 ? -11.589 12.201 -6.603 1.00 56.03 79 ARG A CA 1
ATOM 641 C C . ARG A 1 79 ? -12.489 12.939 -5.612 1.00 56.03 79 ARG A C 1
ATOM 643 O O . ARG A 1 79 ? -12.415 14.157 -5.508 1.00 56.03 79 ARG A O 1
ATOM 650 N N . HIS A 1 80 ? -13.412 12.227 -4.972 1.00 55.44 80 HIS A N 1
ATOM 651 C CA . HIS A 1 80 ? -14.195 12.786 -3.894 1.00 55.44 80 HIS A CA 1
ATOM 652 C C . HIS A 1 80 ? -13.196 13.245 -2.842 1.00 55.44 80 HIS A C 1
ATOM 654 O O . HIS A 1 80 ? -12.239 12.530 -2.522 1.00 55.44 80 HIS A O 1
ATOM 660 N N . GLU A 1 81 ? -13.376 14.482 -2.384 1.00 65.19 81 GLU A N 1
ATOM 661 C CA . GLU A 1 81 ? -12.684 14.955 -1.197 1.00 65.19 81 GLU A CA 1
ATOM 662 C C . GLU A 1 81 ? -12.884 13.904 -0.108 1.00 65.19 81 GLU A C 1
ATOM 664 O O . GLU A 1 81 ? -13.990 13.380 0.053 1.00 65.19 81 GLU A O 1
ATOM 669 N N . LEU A 1 82 ? -11.791 13.528 0.559 1.00 77.75 82 LEU A N 1
ATOM 670 C CA . LEU A 1 82 ? -11.865 12.578 1.659 1.00 77.75 82 LEU A CA 1
ATOM 671 C C . LEU A 1 82 ? -12.887 13.104 2.651 1.00 77.75 82 LEU A C 1
ATOM 673 O O . LEU A 1 82 ? -12.764 14.246 3.098 1.00 77.75 82 LEU A O 1
ATOM 677 N N . ASP A 1 83 ? -13.878 12.281 2.977 1.00 81.69 83 ASP A N 1
ATOM 678 C CA . ASP A 1 83 ? -14.806 12.623 4.036 1.00 81.69 83 ASP A CA 1
ATOM 679 C C . ASP A 1 83 ? -14.058 12.521 5.364 1.00 81.69 83 ASP A C 1
ATOM 681 O O . ASP A 1 83 ? -13.931 11.453 5.957 1.00 81.69 83 ASP A O 1
ATOM 685 N N . GLN A 1 84 ? -13.495 13.648 5.797 1.00 83.12 84 GLN A N 1
ATOM 686 C CA . GLN A 1 84 ? -12.759 13.740 7.054 1.00 83.12 84 GLN A CA 1
ATOM 687 C C . GLN A 1 84 ? -13.685 13.613 8.268 1.00 83.12 84 GLN A C 1
ATOM 689 O O . GLN A 1 84 ? -13.191 13.543 9.382 1.00 83.12 84 GLN A O 1
ATOM 694 N N . SER A 1 85 ? -15.011 13.598 8.077 1.00 81.62 85 SER A N 1
ATOM 695 C CA . SER A 1 85 ? -15.961 13.330 9.158 1.00 81.62 85 SER A CA 1
ATOM 696 C C . SER A 1 85 ? -16.270 11.841 9.345 1.00 81.62 85 SER A C 1
ATOM 698 O O . SER A 1 85 ? -16.972 11.484 10.291 1.00 81.62 85 SER A O 1
ATOM 700 N N . ASP A 1 86 ? -15.744 10.975 8.473 1.00 91.06 86 ASP A N 1
ATOM 701 C CA . ASP A 1 86 ? -15.907 9.527 8.572 1.00 91.06 86 ASP A CA 1
ATOM 702 C C . ASP A 1 86 ? -15.162 8.968 9.797 1.00 91.06 86 ASP A C 1
ATOM 704 O O . ASP A 1 86 ? -13.997 9.289 10.049 1.00 91.06 86 ASP A O 1
ATOM 708 N N . GLU A 1 87 ? -15.820 8.086 10.551 1.00 91.31 87 GLU A N 1
ATOM 709 C CA . GLU A 1 87 ? -15.256 7.463 11.755 1.00 91.31 87 GLU A CA 1
ATOM 710 C C . GLU A 1 87 ? -13.946 6.709 11.468 1.00 91.31 87 GLU A C 1
ATOM 712 O O . GLU A 1 87 ? -13.040 6.693 12.303 1.00 91.31 87 GLU A O 1
ATOM 717 N N . ALA A 1 88 ? -13.807 6.108 10.283 1.00 92.25 88 ALA A N 1
ATOM 718 C CA . ALA A 1 88 ? -12.589 5.410 9.891 1.00 92.25 88 ALA A CA 1
ATOM 719 C C . ALA A 1 88 ? -11.428 6.381 9.632 1.00 92.25 88 ALA A C 1
ATOM 721 O O . ALA A 1 88 ? -10.279 6.042 9.927 1.00 92.25 88 ALA A O 1
ATOM 722 N N . TYR A 1 89 ? -11.707 7.582 9.114 1.00 93.06 89 TYR A N 1
ATOM 723 C CA . TYR A 1 89 ? -10.691 8.620 8.949 1.00 93.06 89 TYR A CA 1
ATOM 724 C C . TYR A 1 89 ? -10.181 9.098 10.310 1.00 93.06 89 TYR A C 1
ATOM 726 O O . TYR A 1 89 ? -8.970 9.101 10.542 1.00 93.06 89 TYR A O 1
ATOM 734 N N . GLU A 1 90 ? -11.093 9.421 11.227 1.00 93.19 90 GLU A N 1
ATOM 735 C CA . GLU A 1 90 ? -10.749 9.852 12.585 1.00 93.19 90 GLU A CA 1
ATOM 736 C C . GLU A 1 90 ? -9.930 8.789 13.326 1.00 93.19 90 GLU A C 1
ATOM 738 O O . GLU A 1 90 ? -8.903 9.105 13.925 1.00 93.19 90 GLU A O 1
ATOM 743 N N . LEU A 1 91 ? -10.299 7.510 13.199 1.00 93.88 91 LEU A N 1
ATOM 744 C CA . LEU A 1 91 ? -9.547 6.405 13.796 1.00 93.88 91 LEU A CA 1
ATOM 745 C C . LEU A 1 91 ? -8.113 6.308 13.247 1.00 93.88 91 LEU A C 1
ATOM 747 O O . LEU A 1 91 ? -7.157 6.091 13.997 1.00 93.88 91 LEU A O 1
ATOM 751 N N . VAL A 1 92 ? -7.938 6.478 11.933 1.00 95.75 92 VAL A N 1
ATOM 752 C CA . VAL A 1 92 ? -6.604 6.507 11.313 1.00 95.75 92 VAL A CA 1
ATOM 753 C C . VAL A 1 92 ? -5.806 7.712 11.811 1.00 95.75 92 VAL A C 1
ATOM 755 O O . VAL A 1 92 ? -4.618 7.571 12.100 1.00 95.75 92 VAL A O 1
ATOM 758 N N . LYS A 1 93 ? -6.432 8.885 11.957 1.00 94.81 93 LYS A N 1
ATOM 759 C CA . LYS A 1 93 ? -5.774 10.096 12.467 1.00 94.81 93 LYS A CA 1
ATOM 760 C C . LYS A 1 93 ? -5.388 9.989 13.934 1.00 94.81 93 LYS A C 1
ATOM 762 O O . LYS A 1 93 ? -4.276 10.381 14.274 1.00 94.81 93 LYS A O 1
ATOM 767 N N . GLU A 1 94 ? -6.231 9.402 14.777 1.00 94.31 94 GLU A N 1
ATOM 768 C CA . GLU A 1 94 ? -5.884 9.095 16.166 1.00 94.31 94 GLU A CA 1
ATOM 769 C C . GLU A 1 94 ? -4.643 8.194 16.228 1.00 94.31 94 GLU A C 1
ATOM 771 O O . GLU A 1 94 ? -3.758 8.388 17.065 1.00 94.31 94 GLU A O 1
ATOM 776 N N . LYS A 1 95 ? -4.544 7.231 15.301 1.00 94.75 95 LYS A N 1
ATOM 777 C CA . LYS A 1 95 ? -3.442 6.273 15.268 1.00 94.75 95 LYS A CA 1
ATOM 778 C C . LYS A 1 95 ? -2.130 6.838 14.716 1.00 94.75 95 LYS A C 1
ATOM 780 O O . LYS A 1 95 ? -1.078 6.593 15.307 1.00 94.75 95 LYS A O 1
ATOM 785 N N . GLU A 1 96 ? -2.175 7.514 13.573 1.00 93.81 96 GLU A N 1
ATOM 786 C CA . GLU A 1 96 ? -0.991 8.018 12.854 1.00 93.81 96 GLU A CA 1
ATOM 787 C C . GLU A 1 96 ? -0.578 9.427 13.307 1.00 93.81 96 GLU A C 1
ATOM 789 O O . GLU A 1 96 ? 0.561 9.858 13.117 1.00 93.81 96 GLU A O 1
ATOM 794 N N . GLY A 1 97 ? -1.496 10.149 13.947 1.00 92.88 97 GLY A N 1
ATOM 795 C CA . GLY A 1 97 ? -1.323 11.519 14.401 1.00 92.88 97 GLY A CA 1
ATOM 796 C C . GLY A 1 97 ? -1.725 12.568 13.363 1.00 92.88 97 GLY A C 1
ATOM 797 O O . GLY A 1 97 ? -1.813 12.334 12.152 1.00 92.88 97 GLY A O 1
ATOM 798 N N . ASP A 1 98 ? -1.923 13.794 13.847 1.00 89.50 98 ASP A N 1
ATOM 799 C CA . ASP A 1 98 ? -2.445 14.920 13.062 1.00 89.50 98 ASP A CA 1
ATOM 800 C C . ASP A 1 98 ? -1.562 15.322 11.875 1.00 89.50 98 ASP A C 1
ATOM 802 O O . ASP A 1 98 ? -2.068 15.838 10.880 1.00 89.50 98 ASP A O 1
ATOM 806 N N . ALA A 1 99 ? -0.266 15.014 11.922 1.00 88.31 99 ALA A N 1
ATOM 807 C CA . ALA A 1 99 ? 0.669 15.312 10.840 1.00 88.31 99 ALA A CA 1
ATOM 808 C C . ALA A 1 99 ? 0.597 14.329 9.656 1.00 88.31 99 ALA A C 1
ATOM 810 O O . ALA A 1 99 ? 1.110 14.650 8.585 1.00 88.31 99 ALA A O 1
ATOM 811 N N . ALA A 1 100 ? -0.019 13.153 9.825 1.00 90.81 100 ALA A N 1
ATOM 812 C CA . ALA A 1 100 ? -0.112 12.152 8.765 1.00 90.81 100 ALA A CA 1
ATOM 813 C C . ALA A 1 100 ? -0.992 12.644 7.608 1.00 90.81 100 ALA A C 1
ATOM 815 O O . ALA A 1 100 ? -2.148 13.040 7.817 1.00 90.81 100 ALA A O 1
ATOM 816 N N . TRP A 1 101 ? -0.458 12.601 6.387 1.00 91.56 101 TRP A N 1
ATOM 817 C CA . TRP A 1 101 ? -1.186 13.004 5.189 1.00 91.56 101 TRP A CA 1
ATOM 818 C C . TRP A 1 101 ? -1.863 11.797 4.542 1.00 91.56 101 TRP A C 1
ATOM 820 O O . TRP A 1 101 ? -1.259 11.040 3.782 1.00 91.56 101 TRP A O 1
ATOM 830 N N . ILE A 1 102 ? -3.144 11.622 4.857 1.00 92.62 102 ILE A N 1
ATOM 831 C CA . ILE A 1 102 ? -3.966 10.540 4.318 1.00 92.62 102 ILE A CA 1
ATOM 832 C C . ILE A 1 102 ? -4.542 10.966 2.965 1.00 92.62 102 ILE A C 1
ATOM 834 O O . ILE A 1 102 ? -5.055 12.074 2.824 1.00 92.62 102 ILE A O 1
ATOM 838 N N . THR A 1 103 ? -4.445 10.091 1.965 1.00 89.25 103 THR A N 1
ATOM 839 C CA . THR A 1 103 ? -4.843 10.374 0.570 1.00 89.25 103 THR A CA 1
ATOM 840 C C . THR A 1 103 ? -6.007 9.516 0.078 1.00 89.25 103 THR A C 1
ATOM 842 O O . THR A 1 103 ? -6.721 9.927 -0.834 1.00 89.25 103 THR A O 1
ATOM 845 N N . CYS A 1 104 ? -6.235 8.355 0.695 1.00 89.31 104 CYS A N 1
ATOM 846 C CA . CYS A 1 104 ? -7.445 7.547 0.550 1.00 89.31 104 CYS A CA 1
ATOM 847 C C . CYS A 1 104 ? -7.615 6.627 1.757 1.00 89.31 104 CYS A C 1
ATOM 849 O O . CYS A 1 104 ? -6.620 6.263 2.385 1.00 89.31 104 CYS A O 1
ATOM 851 N N . PHE A 1 105 ? -8.847 6.207 2.040 1.00 93.31 105 PHE A N 1
ATOM 852 C CA . PHE A 1 105 ? -9.135 5.133 2.985 1.00 93.31 105 PHE A CA 1
ATOM 853 C C . PHE A 1 105 ? -10.384 4.343 2.567 1.00 93.31 105 PHE A C 1
ATOM 855 O O . PHE A 1 105 ? -11.187 4.820 1.768 1.00 93.31 105 PHE A O 1
ATOM 862 N N . THR A 1 106 ? -10.517 3.118 3.070 1.00 93.50 106 THR A N 1
ATOM 863 C CA . THR A 1 106 ? -11.698 2.260 2.927 1.00 93.50 106 THR A CA 1
ATOM 864 C C . THR A 1 106 ? -11.735 1.249 4.069 1.00 93.50 106 THR A C 1
ATOM 866 O O . THR A 1 106 ? -10.711 0.669 4.438 1.00 93.50 106 THR A O 1
ATOM 869 N N . THR A 1 107 ? -12.920 0.995 4.606 1.00 95.75 107 THR A N 1
ATOM 870 C CA . THR A 1 107 ? -13.136 -0.030 5.636 1.00 95.75 107 THR A CA 1
ATOM 871 C C . THR A 1 107 ? -13.240 -1.415 4.995 1.00 95.75 107 THR A C 1
ATOM 873 O O . THR A 1 107 ? -13.716 -1.543 3.864 1.00 95.75 107 THR A O 1
ATOM 876 N N . SER A 1 108 ? -12.784 -2.460 5.691 1.00 96.94 108 SER A N 1
ATOM 877 C CA . SER A 1 108 ? -13.013 -3.846 5.277 1.00 96.94 108 SER A CA 1
ATOM 878 C C . SER A 1 108 ? -14.504 -4.208 5.345 1.00 96.94 108 SER A C 1
ATOM 880 O O . SER A 1 108 ? -15.230 -3.662 6.180 1.00 96.94 108 SER A O 1
ATOM 882 N N . PRO A 1 109 ? -14.981 -5.177 4.541 1.00 96.25 109 PRO A N 1
ATOM 883 C CA . PRO A 1 109 ? -16.385 -5.602 4.561 1.00 96.25 109 PRO A CA 1
ATOM 884 C C . PRO A 1 109 ? -16.894 -6.061 5.935 1.00 96.25 109 PRO A C 1
ATOM 886 O O . PRO A 1 109 ? -18.083 -5.957 6.226 1.00 96.25 109 PRO A O 1
ATOM 889 N N . ASP A 1 110 ? -16.003 -6.582 6.781 1.00 95.75 110 ASP A N 1
ATOM 890 C CA . ASP A 1 110 ? -16.321 -7.045 8.132 1.00 95.75 110 ASP A CA 1
ATOM 891 C C . ASP A 1 110 ? -16.100 -5.984 9.227 1.00 95.75 110 ASP A C 1
ATOM 893 O O . ASP A 1 110 ? -16.301 -6.281 10.405 1.00 95.75 110 ASP A O 1
ATOM 897 N N . GLY A 1 111 ? -15.673 -4.768 8.866 1.00 95.19 111 GLY A N 1
ATOM 898 C CA . GLY A 1 111 ? -15.437 -3.655 9.791 1.00 95.19 111 GLY A CA 1
ATOM 899 C C . GLY A 1 111 ? -14.203 -3.788 10.692 1.00 95.19 111 GLY A C 1
ATOM 900 O O . GLY A 1 111 ? -13.953 -2.910 11.518 1.00 95.19 111 GLY A O 1
ATOM 901 N N . LYS A 1 112 ? -13.422 -4.871 10.581 1.00 96.62 112 LYS A N 1
ATOM 902 C CA . LYS A 1 112 ? -12.258 -5.110 11.456 1.00 96.62 112 LYS A CA 1
ATOM 903 C C . LYS A 1 112 ? -11.009 -4.342 11.051 1.00 96.62 112 LYS A C 1
ATOM 905 O O . LYS A 1 112 ? -10.066 -4.250 11.837 1.00 96.62 112 LYS A O 1
ATOM 910 N N . TYR A 1 113 ? -10.980 -3.823 9.832 1.00 98.06 113 TYR A N 1
ATOM 911 C CA . TYR A 1 113 ? -9.806 -3.170 9.291 1.00 98.06 113 TYR A CA 1
ATOM 912 C C . TYR A 1 113 ? -10.160 -1.876 8.576 1.00 98.06 113 TYR A C 1
ATOM 914 O O . TYR A 1 113 ? -11.208 -1.759 7.943 1.00 98.06 113 TYR A O 1
ATOM 922 N N . VAL A 1 114 ? -9.224 -0.934 8.611 1.00 97.81 114 VAL A N 1
ATOM 923 C CA . VAL A 1 114 ? -9.227 0.250 7.754 1.00 97.81 114 VAL A CA 1
ATOM 924 C C . VAL A 1 114 ? -7.973 0.206 6.896 1.00 97.81 114 VAL A C 1
ATOM 926 O O . VAL A 1 114 ? -6.855 0.232 7.411 1.00 97.81 114 VAL A O 1
ATOM 929 N N . LEU A 1 115 ? -8.149 0.120 5.582 1.00 97.50 115 LEU A N 1
ATOM 930 C CA . LEU A 1 115 ? -7.077 0.323 4.616 1.00 97.50 115 LEU A CA 1
ATOM 931 C C . LEU A 1 115 ? -6.973 1.814 4.322 1.00 97.50 115 LEU A C 1
ATOM 933 O O . LEU A 1 115 ? -7.974 2.434 3.986 1.00 97.50 115 LEU A O 1
ATOM 937 N N . TYR A 1 116 ? -5.776 2.378 4.388 1.00 96.00 116 TYR A N 1
ATOM 938 C CA . TYR A 1 116 ? -5.520 3.773 4.045 1.00 96.00 116 TYR A CA 1
ATOM 939 C C . TYR A 1 116 ? -4.189 3.938 3.317 1.00 96.00 116 TYR A C 1
ATOM 941 O O . TYR A 1 116 ? -3.303 3.083 3.391 1.00 96.00 116 TYR A O 1
ATOM 949 N N . ALA A 1 117 ? -4.064 5.046 2.594 1.00 94.81 117 ALA A N 1
ATOM 950 C CA . ALA A 1 117 ? -2.829 5.467 1.956 1.00 94.81 117 ALA A CA 1
ATOM 951 C C . ALA A 1 117 ? -2.299 6.734 2.625 1.00 94.81 117 ALA A C 1
ATOM 953 O O . ALA A 1 117 ? -2.986 7.756 2.644 1.00 9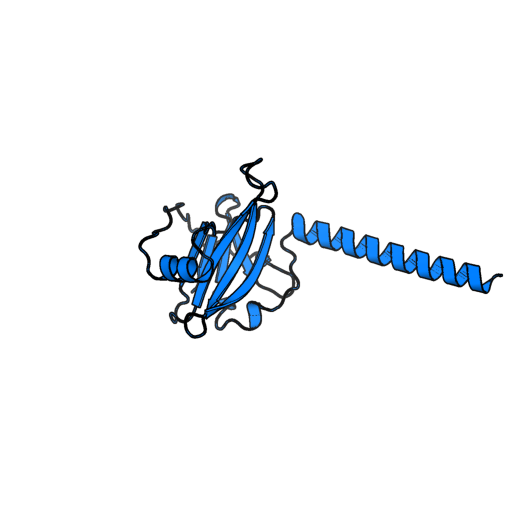4.81 117 ALA A O 1
ATOM 954 N N . GLU A 1 118 ? -1.071 6.678 3.131 1.00 94.38 118 GLU A N 1
ATOM 955 C CA . GLU A 1 118 ? -0.344 7.840 3.640 1.00 94.38 118 GLU A CA 1
ATOM 956 C C . GLU A 1 118 ? 0.706 8.283 2.618 1.00 94.38 118 GLU A C 1
ATOM 958 O O . GLU A 1 118 ? 1.486 7.462 2.128 1.00 94.38 118 GLU A O 1
ATOM 963 N N . ALA A 1 119 ? 0.742 9.578 2.320 1.00 92.31 119 ALA A N 1
ATOM 964 C CA . ALA A 1 119 ? 1.773 10.196 1.502 1.00 92.31 119 ALA A CA 1
ATOM 965 C C . ALA A 1 119 ? 2.839 10.856 2.387 1.00 92.31 119 ALA A C 1
ATOM 967 O O . ALA A 1 119 ? 2.529 11.645 3.280 1.00 92.31 119 ALA A O 1
ATOM 968 N N . ILE A 1 120 ? 4.108 10.544 2.122 1.00 91.38 120 ILE A N 1
ATOM 969 C CA . ILE A 1 120 ? 5.256 11.153 2.796 1.00 91.38 120 ILE A CA 1
ATOM 970 C C . ILE A 1 120 ? 6.134 11.837 1.747 1.00 91.38 120 ILE A C 1
ATOM 972 O O . ILE A 1 120 ? 6.757 11.157 0.928 1.00 91.38 120 ILE A O 1
ATOM 976 N N . SER A 1 121 ? 6.233 13.168 1.812 1.00 88.12 121 SER A N 1
ATOM 977 C CA . SER A 1 121 ? 7.089 13.941 0.902 1.00 88.12 121 SER A CA 1
ATOM 978 C C . SER A 1 121 ? 8.564 13.613 1.118 1.00 88.12 121 SER A C 1
ATOM 980 O O . SER A 1 121 ? 9.103 13.752 2.223 1.00 88.12 121 SER A O 1
ATOM 982 N N . ILE A 1 122 ? 9.242 13.223 0.039 1.00 83.75 122 ILE A N 1
ATOM 983 C CA . ILE A 1 122 ? 10.667 12.874 0.064 1.00 83.75 122 ILE A CA 1
ATOM 984 C C . ILE A 1 122 ? 11.534 14.129 0.261 1.00 83.75 122 ILE A C 1
ATOM 986 O O . ILE A 1 122 ? 12.515 14.103 1.008 1.00 83.75 122 ILE A O 1
ATOM 990 N N . SER A 1 123 ? 11.171 15.251 -0.363 1.00 82.56 123 SER A N 1
ATOM 991 C CA . SER A 1 123 ? 11.884 16.531 -0.258 1.00 82.56 123 SER A CA 1
ATOM 992 C C . SER A 1 123 ? 11.417 17.410 0.895 1.00 82.56 123 SER A C 1
ATOM 994 O O . SER A 1 123 ? 11.969 18.496 1.084 1.00 82.56 123 SER A O 1
ATOM 996 N N . LYS A 1 124 ? 10.433 16.955 1.682 1.00 81.56 124 LYS A N 1
ATOM 997 C CA . LYS A 1 124 ? 9.839 17.713 2.794 1.00 81.56 124 LYS A CA 1
ATOM 998 C C . LYS A 1 124 ? 9.216 19.032 2.321 1.00 81.56 124 LYS A C 1
ATOM 1000 O O . LYS A 1 124 ? 9.423 20.080 2.931 1.00 81.56 124 LYS A O 1
ATOM 1005 N N . GLY A 1 125 ? 8.463 18.965 1.224 1.00 74.31 125 GLY A N 1
ATOM 1006 C CA . GLY A 1 125 ? 7.706 20.092 0.678 1.00 74.31 125 GLY A CA 1
ATOM 1007 C C . GLY A 1 125 ? 8.494 21.027 -0.243 1.00 74.31 125 GLY A C 1
ATOM 1008 O O . GLY A 1 125 ? 7.999 22.105 -0.564 1.00 74.31 125 GLY A O 1
ATOM 1009 N N . ALA A 1 126 ? 9.698 20.647 -0.690 1.00 77.31 126 ALA A N 1
ATOM 1010 C CA . ALA A 1 126 ? 10.399 21.393 -1.742 1.00 77.31 126 ALA A CA 1
ATOM 1011 C C . ALA A 1 126 ? 9.865 21.065 -3.152 1.00 77.31 126 ALA A C 1
ATOM 1013 O O . ALA A 1 126 ? 10.073 21.834 -4.090 1.00 77.31 126 ALA A O 1
ATOM 1014 N N . SER A 1 127 ? 9.169 19.937 -3.298 1.00 77.06 127 SER A N 1
ATOM 1015 C CA . SER A 1 127 ? 8.438 19.511 -4.487 1.00 77.06 127 SER A CA 1
ATOM 1016 C C . SER A 1 127 ? 7.054 19.010 -4.077 1.00 77.06 127 SER A C 1
ATOM 1018 O O . SER A 1 127 ? 6.879 18.520 -2.966 1.00 77.06 127 SER A O 1
ATOM 1020 N N . THR A 1 128 ? 6.071 19.178 -4.959 1.00 69.81 128 THR A N 1
ATOM 1021 C CA . THR A 1 128 ? 4.679 18.753 -4.742 1.00 69.81 128 THR A CA 1
ATOM 1022 C C . THR A 1 128 ? 4.371 17.372 -5.313 1.00 69.81 128 THR A C 1
ATOM 1024 O O . THR A 1 128 ? 3.321 16.824 -5.012 1.00 69.81 128 THR A O 1
ATOM 1027 N N . ASP A 1 129 ? 5.261 16.827 -6.145 1.00 70.50 129 ASP A N 1
ATOM 1028 C CA . ASP A 1 129 ? 5.064 15.559 -6.852 1.00 70.50 129 ASP A CA 1
ATOM 1029 C C . ASP A 1 129 ? 6.192 14.593 -6.494 1.00 70.50 129 ASP A C 1
ATOM 1031 O O . ASP A 1 129 ? 6.876 14.079 -7.377 1.00 70.50 129 ASP A O 1
ATOM 1035 N N . ASP A 1 130 ? 6.462 14.404 -5.203 1.00 80.06 130 ASP A N 1
ATOM 1036 C CA . ASP A 1 130 ? 7.603 13.618 -4.733 1.00 80.06 130 ASP A CA 1
ATOM 1037 C C . ASP A 1 130 ? 7.292 12.670 -3.582 1.00 80.06 130 ASP A C 1
ATOM 1039 O O . ASP A 1 130 ? 8.194 12.235 -2.868 1.00 80.06 130 ASP A O 1
ATOM 1043 N N . ASP A 1 131 ? 6.021 12.327 -3.417 1.00 87.06 131 ASP A N 1
ATOM 1044 C CA . ASP 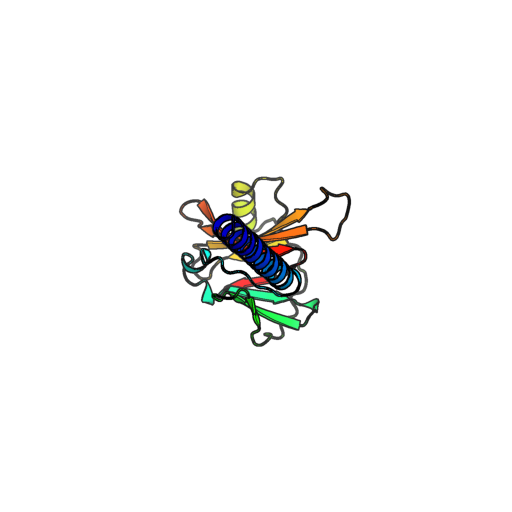A 1 131 ? 5.606 11.498 -2.303 1.00 87.06 131 ASP A CA 1
ATOM 1045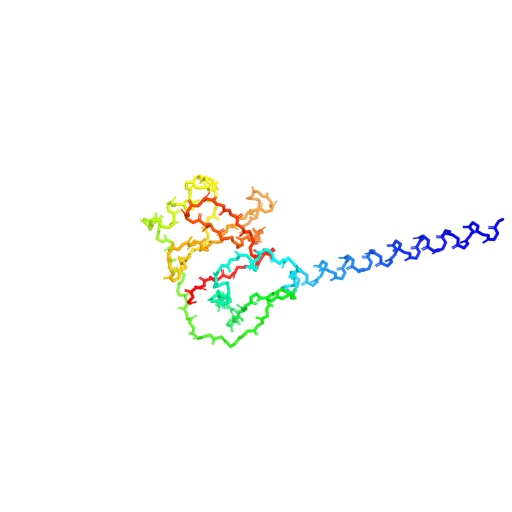 C C . ASP A 1 131 ? 5.977 10.028 -2.497 1.00 87.06 131 ASP A C 1
ATOM 1047 O O . ASP A 1 131 ? 5.775 9.407 -3.554 1.00 87.06 131 ASP A O 1
ATOM 1051 N N . HIS A 1 132 ? 6.464 9.444 -1.406 1.00 91.38 132 HIS A N 1
ATOM 1052 C CA . HIS A 1 132 ? 6.432 8.006 -1.200 1.00 91.38 132 HIS A CA 1
ATOM 1053 C C . HIS A 1 132 ? 5.098 7.648 -0.554 1.00 91.38 132 HIS A C 1
ATOM 1055 O O . HIS A 1 132 ? 4.774 8.162 0.518 1.00 91.38 132 HIS A O 1
ATOM 1061 N N . ILE A 1 133 ? 4.323 6.778 -1.202 1.00 92.75 133 ILE A N 1
ATOM 1062 C CA . ILE A 1 133 ? 2.981 6.420 -0.737 1.00 92.75 133 ILE A CA 1
ATOM 1063 C C . ILE A 1 133 ? 3.020 5.046 -0.089 1.00 92.75 133 ILE A C 1
ATOM 1065 O O . ILE A 1 133 ? 3.514 4.084 -0.682 1.00 92.75 133 ILE A O 1
ATOM 1069 N N . TYR A 1 134 ? 2.471 4.964 1.117 1.00 95.44 134 TYR A N 1
ATOM 1070 C CA . TYR A 1 134 ? 2.356 3.745 1.902 1.00 95.44 134 TYR A CA 1
ATOM 1071 C C . TYR A 1 134 ? 0.895 3.337 2.013 1.00 95.44 134 TYR A C 1
ATOM 1073 O O . TYR A 1 134 ? 0.081 4.084 2.548 1.00 95.44 134 TYR A O 1
ATOM 1081 N N . TYR A 1 135 ? 0.577 2.127 1.568 1.00 96.88 135 TYR A N 1
ATOM 1082 C CA . TYR A 1 135 ? -0.719 1.494 1.772 1.00 96.88 135 TYR A CA 1
ATOM 1083 C C . TYR A 1 135 ? -0.652 0.635 3.018 1.00 96.88 135 TYR A C 1
ATOM 1085 O O . TYR A 1 135 ? 0.091 -0.354 3.071 1.00 96.88 135 TYR A O 1
ATOM 1093 N N . ARG A 1 136 ? -1.427 1.016 4.026 1.00 97.88 136 ARG A N 1
ATOM 1094 C CA . ARG A 1 136 ? -1.408 0.385 5.338 1.00 97.88 136 ARG A CA 1
ATOM 1095 C C . ARG A 1 136 ? -2.794 -0.051 5.760 1.00 97.88 136 ARG A C 1
ATOM 1097 O O . ARG A 1 136 ? -3.794 0.542 5.377 1.00 97.88 136 ARG A O 1
ATOM 1104 N N . VAL A 1 137 ? -2.823 -1.106 6.556 1.00 98.19 137 VAL A N 1
ATOM 1105 C CA . VAL A 1 137 ? -4.033 -1.649 7.152 1.00 98.19 137 VAL A CA 1
ATOM 1106 C C . VAL A 1 137 ? -3.936 -1.480 8.658 1.00 98.19 137 VAL A C 1
ATOM 1108 O O . VAL A 1 137 ? -3.034 -2.042 9.282 1.00 98.19 137 VAL A O 1
ATOM 1111 N N . LEU A 1 138 ? -4.864 -0.709 9.217 1.00 98.31 138 LEU A N 1
ATOM 1112 C CA . LEU A 1 138 ? -5.103 -0.589 10.648 1.00 98.31 138 LEU A CA 1
ATOM 1113 C C . LEU A 1 138 ? -6.097 -1.668 11.077 1.00 98.31 138 LEU A C 1
ATOM 1115 O O . LEU A 1 138 ? -7.201 -1.732 10.541 1.00 98.31 138 LEU A O 1
ATOM 1119 N N . ASN A 1 139 ? -5.724 -2.495 12.047 1.00 97.44 139 ASN A N 1
ATOM 1120 C CA . ASN A 1 139 ? -6.647 -3.375 12.754 1.00 97.44 139 ASN A CA 1
ATOM 1121 C C . ASN A 1 139 ? -7.370 -2.575 13.844 1.00 97.44 139 ASN A C 1
ATOM 1123 O O . ASN A 1 139 ? -6.739 -2.038 14.755 1.00 97.44 139 ASN A O 1
ATOM 1127 N N . THR A 1 140 ? -8.696 -2.502 13.756 1.00 95.69 140 THR A N 1
ATOM 1128 C CA . THR A 1 140 ? -9.523 -1.679 14.651 1.00 95.69 140 THR A CA 1
ATOM 1129 C C . THR A 1 140 ? -9.640 -2.251 16.063 1.00 95.69 140 THR A C 1
ATOM 1131 O O . THR A 1 140 ? -10.016 -1.531 16.984 1.00 95.69 140 THR A O 1
ATOM 1134 N N . GLN A 1 141 ? -9.297 -3.526 16.265 1.00 93.19 141 GLN A N 1
ATOM 1135 C CA . GLN A 1 141 ? -9.422 -4.192 17.563 1.00 93.19 141 GLN A CA 1
ATOM 1136 C C . GLN A 1 141 ? -8.197 -3.987 18.454 1.00 93.19 141 GLN A C 1
ATOM 1138 O O . GLN A 1 141 ? -8.338 -3.740 19.649 1.00 93.19 141 GLN A O 1
ATOM 1143 N N . ASP A 1 142 ? -6.996 -4.125 17.887 1.00 94.75 142 ASP A N 1
ATOM 1144 C CA . ASP A 1 142 ? -5.732 -4.051 18.633 1.00 94.75 142 ASP A CA 1
ATOM 1145 C C . ASP A 1 142 ? -4.879 -2.822 18.277 1.00 94.75 142 ASP A C 1
ATOM 1147 O O . ASP A 1 142 ? -3.837 -2.579 18.891 1.00 94.75 142 ASP A O 1
ATOM 1151 N N . GLY A 1 143 ? -5.318 -2.030 17.295 1.00 95.25 143 GLY A N 1
ATOM 1152 C CA . GLY A 1 143 ? -4.626 -0.837 16.828 1.00 95.25 143 GLY A CA 1
ATOM 1153 C C . GLY A 1 143 ? -3.310 -1.131 16.108 1.00 95.25 143 GLY A C 1
ATOM 1154 O O . GLY A 1 143 ? -2.491 -0.220 15.961 1.00 95.25 143 GLY A O 1
ATOM 1155 N N . SER A 1 144 ? -3.040 -2.376 15.711 1.00 96.50 144 SER A N 1
ATOM 1156 C CA . SER A 1 144 ? -1.848 -2.720 14.936 1.00 96.50 144 SER A CA 1
ATOM 1157 C C . SER A 1 144 ? -1.950 -2.182 13.509 1.00 96.50 144 SER A C 1
ATOM 1159 O O . SER A 1 144 ? -3.026 -2.121 12.919 1.00 96.50 144 SER A O 1
ATOM 1161 N N . VAL A 1 145 ? -0.808 -1.777 12.952 1.00 97.75 145 VAL A N 1
ATOM 1162 C CA . VAL A 1 145 ? -0.710 -1.222 11.600 1.00 97.75 145 VAL A CA 1
ATOM 1163 C C . VAL A 1 145 ? 0.249 -2.075 10.787 1.00 97.75 145 VAL A C 1
ATOM 1165 O O . VAL A 1 145 ? 1.375 -2.334 11.212 1.00 97.75 145 VAL A O 1
ATOM 1168 N N . THR A 1 146 ? -0.188 -2.491 9.603 1.00 97.56 146 THR A N 1
ATOM 1169 C CA . THR A 1 146 ? 0.612 -3.296 8.676 1.00 97.56 146 THR A CA 1
ATOM 1170 C C . THR A 1 146 ? 0.696 -2.615 7.320 1.00 97.56 146 THR A C 1
ATOM 1172 O O . THR A 1 146 ? -0.325 -2.405 6.672 1.00 97.56 146 THR A O 1
ATOM 1175 N N . THR A 1 147 ? 1.905 -2.322 6.841 1.00 97.00 147 THR A N 1
ATOM 1176 C CA . THR A 1 147 ? 2.111 -1.924 5.442 1.00 97.00 147 THR A CA 1
ATOM 1177 C C . THR A 1 147 ? 1.905 -3.131 4.532 1.00 97.00 147 THR A C 1
ATOM 1179 O O . THR A 1 147 ? 2.584 -4.149 4.679 1.00 97.00 147 THR A O 1
ATOM 1182 N N . ILE A 1 148 ? 0.970 -3.020 3.590 1.00 97.00 148 ILE A N 1
ATOM 1183 C CA . ILE A 1 148 ? 0.646 -4.083 2.626 1.00 97.00 148 ILE A CA 1
ATOM 1184 C C . ILE A 1 148 ? 1.257 -3.832 1.243 1.00 97.00 148 ILE A C 1
ATOM 1186 O O . ILE A 1 148 ? 1.367 -4.757 0.433 1.00 97.00 148 ILE A O 1
ATOM 1190 N N . TYR A 1 149 ? 1.629 -2.581 0.971 1.00 95.88 149 TYR A N 1
ATOM 1191 C CA . TYR A 1 149 ? 2.322 -2.151 -0.235 1.00 95.88 149 TYR A CA 1
ATOM 1192 C C . TYR A 1 149 ? 2.852 -0.725 -0.054 1.00 95.88 149 TYR A C 1
ATOM 1194 O O . TYR A 1 149 ? 2.225 0.083 0.628 1.00 95.88 149 TYR A O 1
ATOM 1202 N N . ASP A 1 150 ? 3.956 -0.384 -0.706 1.00 94.06 150 ASP A N 1
ATOM 1203 C CA . ASP A 1 150 ? 4.438 0.991 -0.794 1.00 94.06 150 ASP A CA 1
ATOM 1204 C C . ASP A 1 150 ? 5.191 1.236 -2.104 1.00 94.06 150 ASP A C 1
ATOM 1206 O O . ASP A 1 150 ? 5.631 0.307 -2.787 1.00 94.06 150 ASP A O 1
ATOM 1210 N N . GLY A 1 151 ? 5.325 2.508 -2.470 1.00 87.88 151 GLY A N 1
ATOM 1211 C CA . GLY A 1 151 ? 6.217 2.897 -3.548 1.00 87.88 151 GLY A CA 1
ATOM 1212 C C . GLY A 1 151 ? 6.187 4.389 -3.877 1.00 87.88 151 GLY A C 1
ATOM 1213 O O . GLY A 1 151 ? 5.193 5.077 -3.623 1.00 87.88 151 GLY A O 1
ATOM 1214 N N . PRO A 1 152 ? 7.263 4.902 -4.495 1.00 83.50 152 PRO A N 1
ATOM 1215 C CA . PRO A 1 152 ? 7.325 6.289 -4.926 1.00 83.50 152 PRO A CA 1
ATOM 1216 C C . PRO A 1 152 ? 6.439 6.506 -6.154 1.00 83.50 152 PRO A C 1
ATOM 1218 O O . PRO A 1 152 ? 6.452 5.705 -7.096 1.00 83.50 152 PRO A O 1
ATOM 1221 N N . TYR A 1 153 ? 5.674 7.600 -6.151 1.00 77.31 153 TYR A N 1
ATOM 1222 C CA . TYR A 1 153 ? 4.771 7.977 -7.250 1.00 77.31 153 TYR A CA 1
ATOM 1223 C C . TYR A 1 153 ? 3.660 6.947 -7.548 1.00 77.31 153 TYR A C 1
ATOM 1225 O O . TYR A 1 153 ? 3.118 6.893 -8.658 1.00 77.31 153 TYR A O 1
ATOM 1233 N N . LYS A 1 154 ? 3.324 6.085 -6.581 1.00 82.00 154 LYS A N 1
ATOM 1234 C CA . LYS A 1 154 ? 2.330 5.009 -6.728 1.00 82.00 154 LYS A CA 1
ATOM 1235 C C . LYS A 1 154 ? 0.959 5.424 -6.201 1.00 82.00 154 LYS A C 1
ATOM 1237 O O . LYS A 1 154 ? 0.423 4.801 -5.296 1.00 82.00 154 LYS A O 1
ATOM 1242 N N . CYS A 1 155 ? 0.381 6.467 -6.795 1.00 84.88 155 CYS A N 1
ATOM 1243 C CA . CYS A 1 155 ? -0.946 6.962 -6.425 1.00 84.88 155 CYS A CA 1
ATOM 1244 C C . CYS A 1 155 ? -2.046 6.039 -6.978 1.00 84.88 155 CYS A C 1
ATOM 1246 O O . CYS A 1 155 ? -2.495 6.184 -8.118 1.00 84.88 155 CYS A O 1
ATOM 1248 N N . PHE A 1 156 ? -2.463 5.074 -6.174 1.00 90.69 156 PHE A N 1
ATOM 1249 C CA . PHE A 1 156 ? -3.641 4.238 -6.376 1.00 90.69 156 PHE A CA 1
ATOM 1250 C C . PHE A 1 156 ? -4.769 4.643 -5.429 1.00 90.69 156 PHE A C 1
ATOM 1252 O O . PHE A 1 156 ? -4.545 4.911 -4.250 1.00 90.69 156 PHE A O 1
ATOM 1259 N N . TRP A 1 157 ? -5.992 4.584 -5.933 1.00 89.75 157 TRP A N 1
ATOM 1260 C CA . TRP A 1 157 ? -7.156 4.390 -5.083 1.00 89.75 157 TRP A CA 1
ATOM 1261 C C . TRP A 1 157 ? -7.205 2.946 -4.606 1.00 89.75 157 TRP A C 1
ATOM 1263 O O . TRP A 1 157 ? -6.754 2.053 -5.322 1.00 89.75 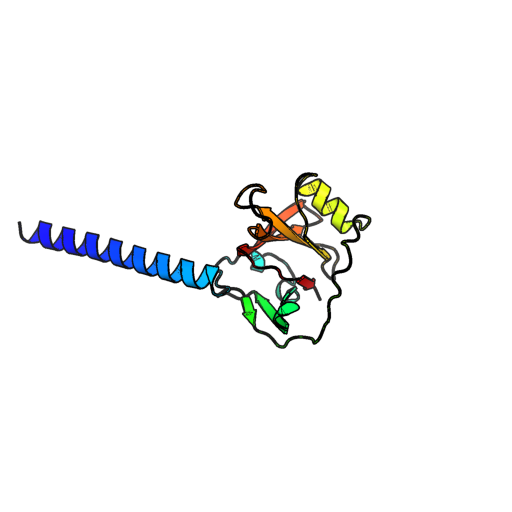157 TRP A O 1
ATOM 1273 N N . ALA A 1 158 ? -7.763 2.701 -3.429 1.00 90.75 158 ALA A N 1
ATOM 1274 C CA . ALA A 1 158 ? -7.943 1.350 -2.930 1.00 90.75 158 ALA A CA 1
ATOM 1275 C C . ALA A 1 158 ? -9.409 1.091 -2.590 1.00 90.75 158 ALA A C 1
ATOM 1277 O O . ALA A 1 158 ? -10.073 1.936 -1.998 1.00 90.75 158 ALA A O 1
ATOM 1278 N N . THR A 1 159 ? -9.900 -0.085 -2.966 1.00 92.19 159 THR A N 1
ATOM 1279 C CA . THR A 1 159 ? -11.231 -0.581 -2.600 1.00 92.19 159 THR A CA 1
ATOM 1280 C C . THR A 1 159 ? -11.095 -1.931 -1.919 1.00 92.19 159 THR A C 1
ATOM 1282 O O . THR A 1 159 ? -10.182 -2.687 -2.258 1.00 92.19 159 THR A O 1
ATOM 1285 N N . TRP A 1 160 ? -12.029 -2.265 -1.031 1.00 94.75 160 TRP A N 1
ATOM 1286 C CA . TRP A 1 160 ? -12.062 -3.553 -0.344 1.00 94.75 160 TRP A CA 1
ATOM 1287 C C . TRP A 1 160 ? -13.463 -4.161 -0.425 1.00 94.75 160 TRP A C 1
ATOM 1289 O O . TRP A 1 160 ? -14.428 -3.539 0.013 1.00 94.75 160 TRP A O 1
ATOM 1299 N N . GLN A 1 161 ? -13.571 -5.346 -1.028 1.00 91.12 161 GLN A N 1
ATOM 1300 C CA . GLN A 1 161 ? -14.828 -6.084 -1.206 1.00 91.12 161 GLN A CA 1
ATOM 1301 C C . GLN A 1 161 ? -14.737 -7.510 -0.668 1.00 91.12 161 GLN A C 1
ATOM 1303 O O . GLN A 1 161 ? -13.604 -8.030 -0.538 1.00 91.12 161 GLN A O 1
#

Secondary structure (DSSP, 8-state):
-HHHHHHHHHHHHHHHHHHHHHHHHHHHHHHS------GGGGSTTGGGEEEEETTTTEEEEEETTEEEEE---------PPP-TTSHHHHHHHHHH-TT-EEEEEEE-TTSSEEEEEEEEESSSSS-SS-EEEEEEEEETTT--EEEEEEEET---EEEE-

Radius of gyration: 19.63 Å; chains: 1; bounding box: 66×40×35 Å

Organism: NCBI:txid2593411

InterPro domains:
  IPR004106 Peptidase S9, N-terminal domain superfamily [SSF50993] (77-142)